Protein AF-A0A0X8D256-F1 (afdb_monomer)

Secondary structu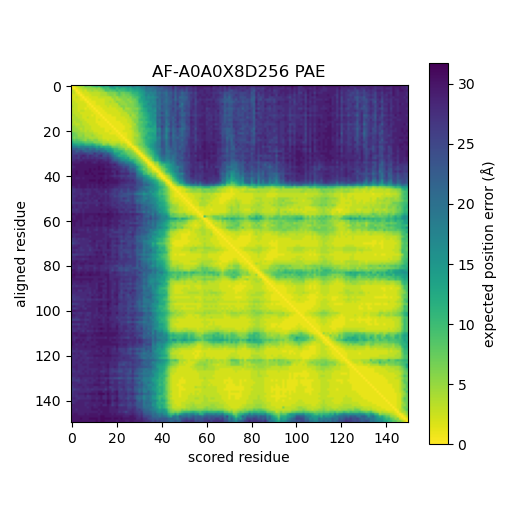re (DSSP, 8-state):
-HHHHHHHHHHHHHHHHHHHHHHHHHHH------S-----TTS----SEEEEESEEEETTEEE-S-EEEEE-SSEEEEEEGGGTEEEEEEEGGGEEEEEEETTEEEEEEE-TTS-EEEEEEESS-HHHHHHHHHHHHHHHHHHHHHHT--

Radius of gyration: 25.22 Å; Cα contacts (8 Å, |Δi|>4): 220; chains: 1; bounding box: 63×27×79 Å

Mean predicted aligned error: 13.76 Å

Structure (mmCIF, N/CA/C/O backbone):
data_AF-A0A0X8D256-F1
#
_entry.id   AF-A0A0X8D256-F1
#
loop_
_atom_site.group_PDB
_atom_site.id
_atom_site.type_symbol
_atom_site.label_atom_id
_atom_site.label_alt_id
_atom_site.label_comp_id
_atom_site.label_asym_id
_atom_site.label_entity_id
_atom_site.label_seq_id
_atom_site.pdbx_PDB_ins_code
_atom_site.Cartn_x
_atom_site.Cartn_y
_atom_site.Cartn_z
_atom_site.occupancy
_atom_site.B_iso_or_equiv
_atom_site.auth_seq_id
_atom_site.auth_comp_id
_atom_site.auth_asym_id
_atom_site.auth_atom_id
_atom_site.pdbx_PDB_model_num
ATOM 1 N N . MET A 1 1 ? 37.381 8.539 -63.310 1.00 60.66 1 MET A N 1
ATOM 2 C CA . MET A 1 1 ? 37.709 9.095 -61.971 1.00 60.66 1 MET A CA 1
ATOM 3 C C . MET A 1 1 ? 36.601 9.972 -61.388 1.00 60.66 1 MET A C 1
ATOM 5 O O . MET A 1 1 ? 36.201 9.704 -60.266 1.00 60.66 1 MET A O 1
ATOM 9 N N . LYS A 1 2 ? 36.067 10.970 -62.113 1.00 66.38 2 LYS A N 1
ATOM 10 C CA . LYS A 1 2 ? 34.991 11.850 -61.600 1.00 66.38 2 LYS A CA 1
ATOM 11 C C . LYS A 1 2 ? 33.691 11.111 -61.244 1.00 66.38 2 LYS A C 1
ATOM 13 O O . LYS A 1 2 ? 33.096 11.399 -60.216 1.00 66.38 2 LYS A O 1
ATOM 18 N N . GLU A 1 3 ? 33.306 10.115 -62.037 1.00 72.56 3 GLU A N 1
ATOM 19 C CA . GLU A 1 3 ? 32.115 9.290 -61.774 1.00 72.56 3 GLU A CA 1
ATOM 20 C C . GLU A 1 3 ? 32.261 8.443 -60.504 1.00 72.56 3 GLU A C 1
ATOM 22 O O . GLU A 1 3 ? 31.345 8.374 -59.695 1.00 72.56 3 GLU A O 1
ATOM 27 N N . ILE A 1 4 ? 33.448 7.874 -60.270 1.00 78.25 4 ILE A N 1
ATOM 28 C CA . ILE A 1 4 ? 33.750 7.088 -59.063 1.00 78.25 4 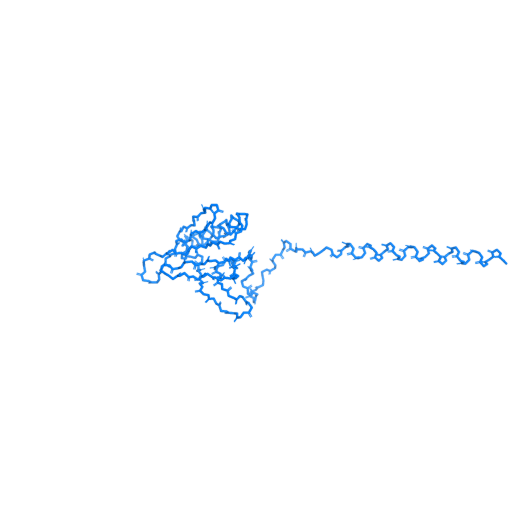ILE A CA 1
ATOM 29 C C . ILE A 1 4 ? 33.649 7.970 -57.810 1.00 78.25 4 ILE A C 1
ATOM 31 O O . ILE A 1 4 ? 33.055 7.564 -56.817 1.00 78.25 4 ILE A O 1
ATOM 35 N N . LEU A 1 5 ? 34.158 9.205 -57.872 1.00 76.00 5 LEU A N 1
ATOM 36 C CA . LEU A 1 5 ? 34.019 10.178 -56.784 1.00 76.00 5 LEU A CA 1
ATOM 37 C C . LEU A 1 5 ? 32.550 10.542 -56.518 1.00 76.00 5 LEU A C 1
ATOM 39 O O . LEU A 1 5 ? 32.158 10.686 -55.360 1.00 76.00 5 LEU A O 1
ATOM 43 N N . PHE A 1 6 ? 31.725 10.626 -57.566 1.00 82.00 6 PHE A N 1
ATOM 44 C CA . PHE A 1 6 ? 30.291 10.871 -57.431 1.00 82.00 6 PHE A CA 1
ATOM 45 C C . PHE A 1 6 ? 29.583 9.710 -56.714 1.00 82.00 6 PHE A C 1
ATOM 47 O O . PHE A 1 6 ? 28.863 9.950 -55.744 1.00 82.00 6 PHE A O 1
ATOM 54 N N . TYR A 1 7 ? 29.863 8.458 -57.097 1.00 83.06 7 TYR A N 1
ATOM 55 C CA . TYR A 1 7 ? 29.304 7.273 -56.433 1.00 83.06 7 TYR A CA 1
ATOM 56 C C . TYR A 1 7 ? 29.709 7.162 -54.960 1.00 83.06 7 TYR A C 1
ATOM 58 O O . TYR A 1 7 ? 28.866 6.851 -54.119 1.00 83.06 7 TYR A O 1
ATOM 66 N N . ILE A 1 8 ? 30.966 7.469 -54.623 1.00 83.44 8 ILE A N 1
ATOM 67 C CA . ILE A 1 8 ? 31.430 7.472 -53.228 1.00 83.44 8 ILE A CA 1
ATOM 68 C C . ILE A 1 8 ? 30.692 8.553 -52.428 1.00 83.44 8 ILE A C 1
ATOM 70 O O . ILE A 1 8 ? 30.192 8.277 -51.338 1.00 83.44 8 ILE A O 1
ATOM 74 N N . SER A 1 9 ? 30.544 9.759 -52.986 1.00 82.56 9 SER A N 1
ATOM 75 C CA . SER A 1 9 ? 29.821 10.847 -52.315 1.00 82.56 9 SER A CA 1
ATOM 76 C C . SER A 1 9 ? 28.334 10.527 -52.092 1.00 82.56 9 SER A C 1
ATOM 78 O O . SER A 1 9 ? 27.787 10.815 -51.023 1.00 82.56 9 SER A O 1
ATOM 80 N N . ALA A 1 10 ? 27.695 9.854 -53.057 1.00 84.50 10 ALA A N 1
ATOM 81 C CA . ALA A 1 10 ? 26.314 9.393 -52.958 1.00 84.50 10 ALA A CA 1
ATOM 82 C C . ALA A 1 10 ? 26.154 8.287 -51.899 1.00 84.50 10 ALA A C 1
ATOM 84 O O . ALA A 1 10 ? 25.247 8.334 -51.070 1.00 84.50 10 ALA A O 1
ATOM 85 N N . ALA A 1 11 ? 27.072 7.318 -51.856 1.00 87.25 11 ALA A N 1
ATOM 86 C CA . ALA A 1 11 ? 27.039 6.247 -50.860 1.00 87.25 11 ALA A CA 1
ATOM 87 C C . ALA A 1 11 ? 27.231 6.779 -49.427 1.00 87.25 11 ALA A C 1
ATOM 89 O O . ALA A 1 11 ? 26.546 6.339 -48.497 1.00 87.25 11 ALA A O 1
ATOM 90 N N . MET A 1 12 ? 28.119 7.763 -49.244 1.00 88.50 12 MET A N 1
ATOM 91 C CA . MET A 1 12 ? 28.347 8.403 -47.944 1.00 88.50 12 MET A CA 1
ATOM 92 C C . MET A 1 12 ? 27.120 9.181 -47.460 1.00 88.50 12 MET A C 1
ATOM 94 O O . MET A 1 12 ? 26.756 9.087 -46.289 1.00 88.50 12 MET A O 1
ATOM 98 N N . SER A 1 13 ? 26.447 9.904 -48.357 1.00 88.38 13 SER A N 1
ATOM 99 C CA . SER A 1 13 ? 25.237 10.664 -48.017 1.00 88.38 13 SER A CA 1
ATOM 100 C C . SER A 1 13 ? 24.051 9.754 -47.676 1.00 88.38 13 SER A C 1
ATOM 102 O O . SER A 1 13 ? 23.352 10.016 -46.697 1.00 88.38 13 SER A O 1
ATOM 104 N N . ILE A 1 14 ? 23.879 8.631 -48.384 1.00 90.06 14 ILE A N 1
ATOM 105 C CA . ILE A 1 14 ? 22.869 7.610 -48.044 1.00 90.06 14 ILE A CA 1
ATOM 106 C C . ILE A 1 14 ? 23.161 6.981 -46.674 1.00 90.06 14 ILE A C 1
ATOM 108 O O . ILE A 1 14 ? 22.256 6.838 -45.852 1.00 90.06 14 ILE A O 1
ATOM 112 N N . SER A 1 15 ? 24.424 6.652 -46.395 1.00 89.00 15 SER A N 1
ATOM 113 C CA . SER A 1 15 ? 24.828 6.045 -45.118 1.00 89.00 15 SER A CA 1
ATOM 114 C C . SER A 1 15 ? 24.576 6.985 -43.935 1.00 89.00 15 SER A C 1
ATOM 116 O O . SER A 1 15 ? 24.084 6.559 -42.890 1.00 89.00 15 SER A O 1
ATOM 118 N N . PHE A 1 16 ? 24.844 8.281 -44.116 1.00 89.50 16 PHE A N 1
ATOM 119 C CA . PHE A 1 16 ? 24.574 9.305 -43.110 1.00 89.50 16 PHE A CA 1
ATOM 120 C C . PHE A 1 16 ? 23.069 9.488 -42.851 1.00 89.50 16 PHE A C 1
ATOM 122 O O . PHE A 1 16 ? 22.645 9.569 -41.697 1.00 89.50 16 PHE A O 1
ATOM 129 N N . LEU A 1 17 ? 22.246 9.472 -43.906 1.00 89.94 17 LEU A N 1
ATOM 130 C CA . LEU A 1 17 ? 20.787 9.553 -43.788 1.00 89.94 17 LEU A CA 1
ATOM 131 C C . LEU A 1 17 ? 20.212 8.359 -43.004 1.00 89.94 17 LEU A C 1
ATOM 133 O O . LEU A 1 17 ? 19.392 8.540 -42.103 1.00 89.94 17 LEU A O 1
ATOM 137 N N . LEU A 1 18 ? 20.671 7.142 -43.313 1.00 88.19 18 LEU A N 1
ATOM 138 C CA . LEU A 1 18 ? 20.242 5.922 -42.623 1.00 88.19 18 LEU A CA 1
ATOM 139 C C . LEU A 1 18 ? 20.653 5.921 -41.146 1.00 88.19 18 LEU A C 1
ATOM 141 O O . LEU A 1 18 ? 19.876 5.489 -40.295 1.00 88.19 18 LEU A O 1
ATOM 145 N N . PHE A 1 19 ? 21.835 6.455 -40.826 1.00 86.81 19 PHE A N 1
ATOM 146 C CA . PHE A 1 19 ? 22.297 6.589 -39.446 1.00 86.81 19 PHE A CA 1
ATOM 147 C C . PHE A 1 19 ? 21.408 7.539 -38.628 1.00 86.81 19 PHE A C 1
ATOM 149 O O . PHE A 1 19 ? 21.022 7.211 -37.506 1.00 86.81 19 PHE A O 1
ATOM 156 N N . ILE A 1 20 ? 21.011 8.678 -39.207 1.00 86.06 20 ILE A N 1
ATOM 157 C CA . ILE A 1 20 ? 20.084 9.622 -38.565 1.00 86.06 20 ILE A CA 1
ATOM 158 C C . ILE A 1 20 ? 18.723 8.960 -38.320 1.00 86.06 20 ILE A C 1
ATOM 160 O O . ILE A 1 20 ? 18.184 9.056 -37.218 1.00 86.06 20 ILE A O 1
ATOM 164 N N . LEU A 1 21 ? 18.178 8.249 -39.311 1.00 84.88 21 LEU A N 1
ATOM 165 C CA . LEU A 1 21 ? 16.899 7.544 -39.173 1.00 84.88 21 LEU A CA 1
ATOM 166 C C . LEU A 1 21 ? 16.950 6.460 -38.086 1.00 84.88 21 LEU A C 1
ATOM 168 O O . LEU A 1 21 ? 16.025 6.362 -37.279 1.00 84.88 21 LEU A O 1
ATOM 172 N N . ALA A 1 22 ? 18.040 5.691 -38.014 1.00 83.25 22 ALA A N 1
ATOM 173 C CA . ALA A 1 22 ? 18.246 4.697 -36.962 1.00 83.25 22 ALA A CA 1
ATOM 174 C C . ALA A 1 22 ? 18.337 5.342 -35.569 1.00 83.25 22 ALA A C 1
ATOM 176 O O . ALA A 1 22 ? 17.760 4.828 -34.610 1.00 83.25 22 ALA A O 1
ATOM 177 N N . PHE A 1 23 ? 19.000 6.497 -35.460 1.00 79.75 23 PHE A N 1
ATOM 178 C CA . PHE A 1 23 ? 19.093 7.260 -34.216 1.00 79.75 23 PHE A CA 1
ATOM 179 C C . PHE A 1 23 ? 17.722 7.788 -33.761 1.00 79.75 23 PHE A C 1
ATOM 181 O O . PHE A 1 23 ? 17.359 7.636 -32.594 1.00 79.75 23 PHE A O 1
ATOM 188 N N . TYR A 1 24 ? 16.910 8.316 -34.684 1.00 78.31 24 TYR A N 1
ATOM 189 C CA . TYR A 1 24 ? 15.531 8.722 -34.389 1.00 78.31 24 TYR A CA 1
ATOM 190 C C . TYR A 1 24 ? 14.628 7.540 -34.020 1.00 78.31 24 TYR A C 1
ATOM 192 O O . TYR A 1 24 ? 13.807 7.672 -33.114 1.00 78.31 24 TYR A O 1
ATOM 200 N N . ALA A 1 25 ? 14.798 6.373 -34.647 1.00 75.06 25 ALA A N 1
ATOM 201 C CA . ALA A 1 25 ? 14.068 5.162 -34.275 1.00 75.06 25 ALA A CA 1
ATOM 202 C C . ALA A 1 25 ? 14.441 4.665 -32.863 1.00 75.06 25 ALA A C 1
ATOM 204 O O . ALA A 1 25 ? 13.572 4.205 -32.120 1.00 75.06 25 ALA A O 1
ATOM 205 N N . LEU A 1 26 ? 15.710 4.802 -32.463 1.00 66.56 26 LEU A N 1
ATOM 206 C CA . LEU A 1 26 ? 16.170 4.465 -31.112 1.00 66.56 26 LEU A CA 1
ATOM 207 C C . LEU A 1 26 ? 15.663 5.456 -30.055 1.00 66.56 26 LEU A C 1
ATOM 209 O O . LEU A 1 26 ? 15.245 5.032 -28.980 1.00 66.56 26 LEU A O 1
ATOM 213 N N . ILE A 1 27 ? 15.643 6.756 -30.360 1.00 63.94 27 ILE A N 1
ATOM 214 C CA . ILE A 1 27 ? 15.151 7.799 -29.441 1.00 63.94 27 ILE A CA 1
ATOM 215 C C . ILE A 1 27 ? 13.617 7.810 -29.355 1.00 63.94 27 ILE A C 1
ATOM 217 O O . ILE A 1 27 ? 13.057 8.103 -28.298 1.00 63.94 27 ILE A O 1
ATOM 221 N N . GLY A 1 28 ? 12.927 7.437 -30.436 1.00 49.50 28 GLY A N 1
ATOM 222 C CA . GLY A 1 28 ? 11.472 7.277 -30.482 1.00 49.50 28 GLY A CA 1
ATOM 223 C C . GLY A 1 28 ? 10.953 6.106 -29.644 1.00 49.50 28 GLY A C 1
ATOM 224 O O . GLY A 1 28 ? 9.781 6.092 -29.276 1.00 49.50 28 GLY A O 1
ATOM 225 N N . LYS A 1 29 ? 11.825 5.168 -29.247 1.00 46.31 29 LYS A N 1
ATOM 226 C CA . LYS A 1 29 ? 11.530 4.110 -28.268 1.00 46.31 29 LYS A CA 1
ATOM 227 C C . LYS A 1 29 ? 11.622 4.624 -26.825 1.00 46.31 29 LYS A C 1
ATOM 229 O O . LYS A 1 29 ? 12.133 3.959 -25.929 1.00 46.31 29 LYS A O 1
ATOM 234 N N . LYS A 1 30 ? 11.087 5.817 -26.569 1.00 45.16 30 LYS A N 1
ATOM 235 C CA . LYS A 1 30 ? 10.700 6.193 -25.212 1.00 45.16 30 LYS A CA 1
ATOM 236 C C . LYS A 1 30 ? 9.510 5.304 -24.875 1.00 45.16 30 LYS A C 1
ATOM 238 O O . LYS A 1 30 ? 8.515 5.359 -25.592 1.00 45.16 30 LYS A O 1
ATOM 243 N N . GLU A 1 31 ? 9.640 4.453 -23.856 1.00 44.44 31 GLU A N 1
ATOM 244 C CA . GLU A 1 31 ? 8.518 3.694 -23.301 1.00 44.44 31 GLU A CA 1
ATOM 245 C C . GLU A 1 31 ? 7.323 4.631 -23.190 1.00 44.44 31 GLU A C 1
ATOM 247 O O . GLU A 1 31 ? 7.293 5.555 -22.369 1.00 44.44 31 GLU A O 1
ATOM 252 N N . ASN A 1 32 ? 6.367 4.421 -24.085 1.00 40.88 32 ASN A N 1
ATOM 253 C CA . ASN A 1 32 ? 5.086 5.067 -24.029 1.00 40.88 32 ASN A CA 1
ATOM 254 C C . ASN A 1 32 ? 4.441 4.462 -22.783 1.00 40.88 32 ASN A C 1
ATOM 256 O O . ASN A 1 32 ? 3.857 3.382 -22.839 1.00 40.88 32 ASN A O 1
ATOM 260 N N . LYS A 1 33 ? 4.645 5.098 -21.621 1.00 45.47 33 LYS A N 1
ATOM 261 C CA . LYS A 1 33 ? 3.764 4.927 -20.470 1.00 45.47 33 LYS A CA 1
ATOM 262 C C . LYS A 1 33 ? 2.414 5.409 -20.963 1.00 45.47 33 LYS A C 1
ATOM 264 O O . LYS A 1 33 ? 2.110 6.593 -20.892 1.00 45.47 33 LYS A O 1
ATOM 269 N N . SER A 1 34 ? 1.683 4.489 -21.578 1.00 38.94 34 SER A N 1
ATOM 270 C CA . SER A 1 34 ? 0.341 4.693 -22.071 1.00 38.94 34 SER A CA 1
ATOM 271 C C . SER A 1 34 ? -0.481 5.195 -20.897 1.00 38.94 34 SER A C 1
ATOM 273 O O . SER A 1 34 ? -0.806 4.431 -19.989 1.00 38.94 34 SER A O 1
ATOM 275 N N . ASP A 1 35 ? -0.812 6.480 -20.924 1.00 39.22 35 ASP A N 1
ATOM 276 C CA . ASP A 1 35 ? -1.684 7.158 -19.960 1.00 39.22 35 ASP A CA 1
ATOM 277 C C . ASP A 1 35 ? -3.163 6.745 -20.147 1.00 39.22 35 ASP A C 1
ATOM 279 O O . ASP A 1 35 ? -4.100 7.458 -19.804 1.00 39.22 35 ASP A O 1
ATOM 283 N N . LEU A 1 36 ? -3.383 5.568 -20.740 1.00 38.66 36 LEU A N 1
ATOM 284 C CA . LEU A 1 36 ? -4.671 4.989 -21.078 1.00 38.66 36 LEU A CA 1
ATOM 285 C C . LEU A 1 36 ? -4.675 3.540 -20.592 1.00 38.66 36 LEU A C 1
ATOM 287 O O . LEU A 1 36 ? -4.192 2.628 -21.261 1.00 38.66 36 LEU A O 1
ATOM 291 N N . ALA A 1 37 ? -5.220 3.344 -19.393 1.00 40.50 37 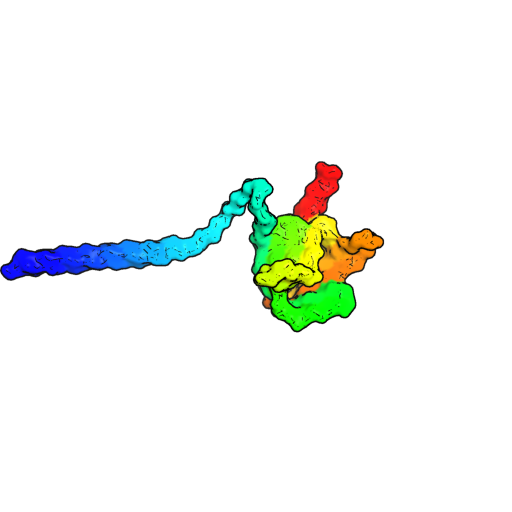ALA A N 1
ATOM 292 C CA . ALA A 1 37 ? -5.611 2.030 -18.912 1.00 40.50 37 ALA A CA 1
ATOM 293 C C . ALA A 1 37 ? -6.880 1.605 -19.666 1.00 40.50 37 ALA A C 1
ATOM 295 O O . ALA A 1 37 ? -7.968 2.118 -19.408 1.00 40.50 37 ALA A O 1
ATOM 296 N N . VAL A 1 38 ? -6.736 0.690 -20.625 1.00 38.34 38 VAL A N 1
ATOM 297 C CA . VAL A 1 38 ? -7.873 0.038 -21.283 1.00 38.34 38 VAL A CA 1
ATOM 298 C C . VAL A 1 38 ? -8.501 -0.927 -20.277 1.00 38.34 38 VAL A C 1
ATOM 300 O O . VAL A 1 38 ? -7.870 -1.894 -19.858 1.00 38.34 38 VAL A O 1
ATOM 303 N N . ILE A 1 39 ? -9.732 -0.638 -19.853 1.00 39.19 39 ILE A N 1
ATOM 304 C CA . ILE A 1 39 ? -10.496 -1.474 -18.921 1.00 39.19 39 ILE A CA 1
ATOM 305 C C . ILE A 1 39 ? -11.301 -2.479 -19.751 1.00 39.19 39 ILE A C 1
ATOM 307 O O . ILE A 1 39 ? -12.375 -2.156 -20.252 1.00 39.19 39 ILE A O 1
ATOM 311 N N . GLY A 1 40 ? -10.762 -3.687 -19.919 1.00 35.94 40 GLY A N 1
ATOM 312 C CA . GLY A 1 40 ? -11.520 -4.852 -20.378 1.00 35.94 40 GLY A CA 1
ATOM 313 C C . GLY A 1 40 ? -12.006 -5.687 -19.183 1.00 35.94 40 GLY A C 1
ATOM 314 O O . GLY A 1 40 ? -11.319 -5.721 -18.161 1.00 35.94 40 GLY A O 1
ATOM 315 N N . PRO A 1 41 ? -13.157 -6.374 -19.286 1.00 40.66 41 PRO A N 1
ATOM 316 C CA . PRO A 1 41 ? -13.774 -7.123 -18.183 1.00 40.66 41 PRO A CA 1
ATOM 317 C C . PRO A 1 41 ? -12.970 -8.347 -17.702 1.00 40.66 41 PRO A C 1
ATOM 319 O O . PRO A 1 41 ? -13.306 -8.910 -16.665 1.00 40.66 41 PRO A O 1
ATOM 322 N N . GLU A 1 42 ? -11.895 -8.726 -18.402 1.00 42.56 42 GLU A N 1
ATOM 323 C CA . GLU A 1 42 ? -11.057 -9.894 -18.081 1.00 42.56 42 GLU A CA 1
ATOM 324 C C . GLU A 1 42 ? -9.620 -9.546 -17.642 1.00 42.56 42 GLU A C 1
ATOM 326 O O . GLU A 1 42 ? -8.816 -10.437 -17.372 1.00 42.56 42 GLU A O 1
ATOM 331 N N . TYR A 1 43 ? -9.270 -8.259 -17.528 1.00 44.75 43 TYR A N 1
ATOM 332 C CA . TYR A 1 43 ? -7.927 -7.856 -17.110 1.00 44.75 43 TYR A CA 1
ATOM 333 C C . TYR A 1 43 ? -7.877 -7.605 -15.602 1.00 44.75 43 TYR A C 1
ATOM 335 O O . TYR A 1 43 ? -8.508 -6.685 -15.083 1.00 44.75 43 TYR A O 1
ATOM 343 N N . PHE A 1 44 ? -7.102 -8.453 -14.923 1.00 50.59 44 PHE A N 1
ATOM 344 C CA . PHE A 1 44 ? -6.608 -8.309 -13.555 1.00 50.59 44 PHE A CA 1
ATOM 345 C C . PHE A 1 44 ? -6.455 -6.845 -13.123 1.00 50.59 44 PHE A C 1
ATOM 347 O O . PHE A 1 44 ? -5.918 -6.030 -13.872 1.00 50.59 44 PHE A O 1
ATOM 354 N N . ASP A 1 45 ? -6.901 -6.556 -11.895 1.00 68.00 45 ASP A N 1
ATOM 355 C CA . ASP A 1 45 ? -6.780 -5.280 -11.184 1.00 68.00 45 ASP A CA 1
ATOM 356 C C . ASP A 1 45 ? -5.468 -4.565 -11.576 1.00 68.00 45 ASP A C 1
ATOM 358 O O . ASP A 1 45 ? -4.372 -4.971 -11.187 1.00 68.00 45 ASP A O 1
ATOM 362 N N . VAL A 1 46 ? -5.553 -3.549 -12.442 1.00 76.06 46 VAL A N 1
ATOM 363 C CA . VAL A 1 46 ? -4.355 -2.871 -12.952 1.00 76.06 46 VAL A CA 1
ATO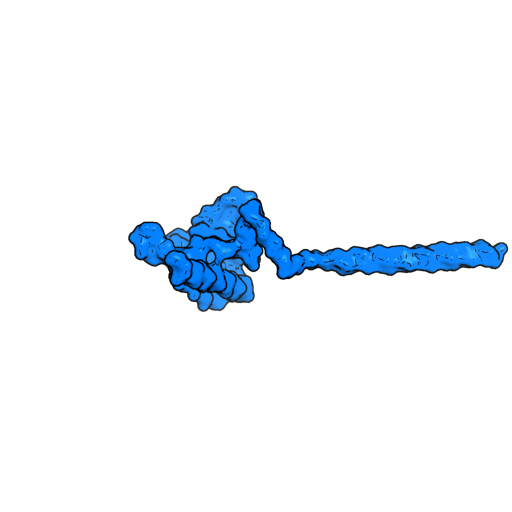M 364 C C . VAL A 1 46 ? -3.722 -2.112 -11.786 1.00 76.06 46 VAL A C 1
ATOM 366 O O . VAL A 1 46 ? -4.409 -1.334 -11.113 1.00 76.06 46 VAL A O 1
ATOM 369 N N . PRO A 1 47 ? -2.422 -2.309 -11.511 1.00 87.00 47 PRO A N 1
ATOM 370 C CA . PRO A 1 47 ? -1.771 -1.624 -10.411 1.00 87.00 47 PRO A CA 1
ATOM 371 C C . PRO A 1 47 ? -1.674 -0.133 -10.715 1.00 87.00 47 PRO A C 1
ATOM 373 O O . PRO A 1 47 ? -1.058 0.292 -11.690 1.00 87.00 47 PRO A O 1
ATOM 376 N N . ILE A 1 48 ? -2.265 0.666 -9.836 1.00 90.00 48 ILE A N 1
ATOM 377 C CA . ILE A 1 48 ? -2.265 2.129 -9.884 1.00 90.00 48 ILE A CA 1
ATOM 378 C C . ILE A 1 48 ? -0.920 2.673 -9.386 1.00 90.00 48 ILE A C 1
ATOM 380 O O . ILE A 1 48 ? -0.500 3.771 -9.758 1.00 90.00 48 ILE A O 1
ATOM 384 N N . TRP A 1 49 ? -0.245 1.922 -8.514 1.00 93.12 49 TRP A N 1
ATOM 385 C CA . TRP A 1 49 ? 1.079 2.259 -8.011 1.00 93.12 49 TRP A CA 1
ATOM 386 C C . TRP A 1 49 ? 1.821 1.010 -7.534 1.00 93.12 49 TRP A C 1
ATOM 388 O O . TRP A 1 49 ? 1.208 0.052 -7.064 1.00 93.12 49 TRP A O 1
ATOM 398 N N . ARG A 1 50 ? 3.150 1.036 -7.647 1.00 93.38 50 ARG A N 1
ATOM 399 C CA . ARG A 1 50 ? 4.051 -0.012 -7.164 1.00 93.38 50 ARG A CA 1
ATOM 400 C C . ARG A 1 50 ? 5.236 0.628 -6.453 1.00 93.38 50 ARG A C 1
ATOM 402 O O . ARG A 1 50 ? 5.759 1.642 -6.918 1.00 93.38 50 ARG A O 1
ATOM 409 N N . GLY A 1 51 ? 5.687 0.004 -5.377 1.00 92.75 51 GLY A N 1
ATOM 410 C CA . GLY A 1 51 ? 6.884 0.401 -4.653 1.00 92.75 51 GLY A CA 1
ATOM 411 C C . GLY A 1 51 ? 7.441 -0.738 -3.815 1.00 92.75 51 GLY A C 1
ATOM 412 O O . GLY A 1 51 ? 6.907 -1.844 -3.813 1.00 92.75 51 GLY A O 1
ATOM 413 N N . LYS A 1 52 ? 8.529 -0.449 -3.107 1.00 92.62 52 LYS A N 1
ATOM 414 C CA . LYS A 1 52 ? 9.185 -1.377 -2.186 1.00 92.62 52 LYS A CA 1
ATOM 415 C C . LYS A 1 52 ? 9.284 -0.757 -0.807 1.00 92.62 52 LYS A C 1
ATOM 417 O O . LYS A 1 52 ? 9.463 0.457 -0.691 1.00 92.62 52 LYS A O 1
ATOM 422 N N . VAL A 1 53 ? 9.177 -1.589 0.217 1.00 91.50 53 VAL A N 1
ATOM 423 C CA . VAL A 1 53 ? 9.260 -1.213 1.634 1.00 91.50 53 VAL A CA 1
ATOM 424 C C . VAL A 1 53 ? 10.116 -2.232 2.364 1.00 91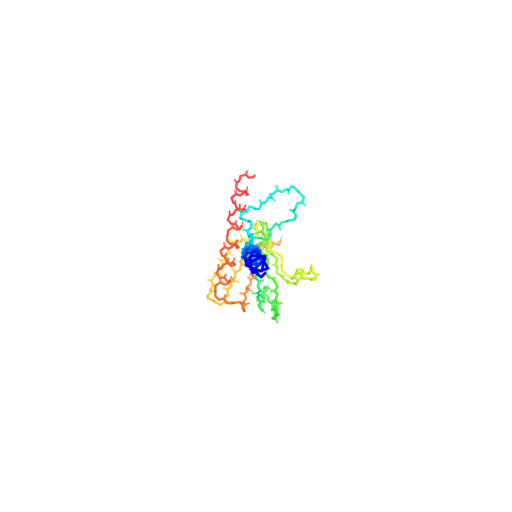.50 53 VAL A C 1
ATOM 426 O O . VAL A 1 53 ? 10.273 -3.342 1.873 1.00 91.50 53 VAL A O 1
ATOM 429 N N . LYS A 1 54 ? 10.688 -1.872 3.514 1.00 92.25 54 LYS A N 1
ATOM 430 C CA . LYS A 1 54 ? 11.599 -2.772 4.248 1.00 92.25 54 LYS A CA 1
ATOM 431 C C . LYS A 1 54 ? 11.010 -3.320 5.534 1.00 92.25 54 LYS A C 1
ATOM 433 O O . LYS A 1 54 ? 11.585 -4.217 6.133 1.00 92.25 54 LYS A O 1
ATOM 438 N N . GLU A 1 55 ? 9.913 -2.737 5.992 1.00 91.81 55 GLU A N 1
ATOM 439 C CA . GLU A 1 55 ? 9.303 -3.121 7.250 1.00 91.81 55 GLU A CA 1
ATOM 440 C C . GLU A 1 55 ? 7.796 -2.926 7.162 1.00 91.81 55 GLU A C 1
ATOM 442 O O . GLU A 1 55 ? 7.317 -1.871 6.732 1.00 91.81 55 GLU A O 1
ATOM 447 N N . VAL A 1 56 ? 7.061 -3.956 7.563 1.00 90.38 56 VAL A N 1
ATOM 448 C CA . VAL A 1 56 ? 5.606 -3.929 7.696 1.00 90.38 56 VAL A CA 1
ATOM 449 C C . VAL A 1 56 ? 5.273 -4.468 9.076 1.00 90.38 56 VAL A C 1
ATOM 451 O O . VAL A 1 56 ? 5.705 -5.556 9.447 1.00 90.38 56 VAL A O 1
ATOM 454 N N . ILE A 1 57 ? 4.520 -3.685 9.832 1.00 89.56 57 ILE A N 1
ATOM 455 C CA . ILE A 1 57 ? 4.014 -4.020 11.154 1.00 89.56 57 ILE A CA 1
ATOM 456 C C . ILE A 1 57 ? 2.511 -4.205 11.012 1.00 89.56 57 ILE A C 1
ATOM 458 O O . ILE A 1 57 ? 1.823 -3.274 10.590 1.00 89.56 57 ILE A O 1
ATOM 462 N N . HIS A 1 58 ? 2.002 -5.380 11.358 1.00 86.12 58 HIS A N 1
ATOM 463 C CA . HIS A 1 58 ? 0.571 -5.649 11.416 1.00 86.12 58 HIS A CA 1
ATOM 464 C C . HIS A 1 58 ? 0.222 -6.129 12.822 1.00 86.12 58 HIS A C 1
ATOM 466 O O . HIS A 1 58 ? 0.612 -7.230 13.215 1.00 86.12 58 HIS A O 1
ATOM 472 N N . ASN A 1 59 ? -0.483 -5.281 13.575 1.00 76.88 59 ASN A N 1
ATOM 473 C CA . ASN A 1 59 ? -0.706 -5.461 15.011 1.00 76.88 59 ASN A CA 1
ATOM 474 C C . ASN A 1 59 ? 0.642 -5.644 15.743 1.00 76.88 59 ASN A C 1
ATOM 476 O O . ASN A 1 59 ? 1.451 -4.716 15.731 1.00 76.88 59 ASN A O 1
ATOM 480 N N . ASP A 1 60 ? 0.915 -6.828 16.296 1.00 78.44 60 ASP A N 1
ATOM 481 C CA . ASP A 1 60 ? 2.160 -7.132 17.024 1.00 78.44 60 ASP A CA 1
ATOM 482 C C . ASP A 1 60 ? 3.239 -7.815 16.161 1.00 78.44 60 ASP A C 1
ATOM 484 O O . ASP A 1 60 ? 4.365 -8.034 16.609 1.00 78.44 60 ASP A O 1
ATOM 488 N N . ASN A 1 61 ? 2.924 -8.149 14.905 1.00 81.44 61 ASN A N 1
ATOM 489 C CA . ASN A 1 61 ? 3.846 -8.851 14.016 1.00 81.44 61 ASN A CA 1
ATOM 490 C C . ASN A 1 61 ? 4.682 -7.861 13.206 1.00 81.44 61 ASN A C 1
ATOM 492 O O . ASN A 1 61 ? 4.144 -7.079 12.420 1.00 81.44 61 ASN A O 1
ATOM 496 N N . VAL A 1 62 ? 6.006 -7.928 13.368 1.00 87.56 62 VAL A N 1
ATOM 497 C CA . VAL A 1 62 ? 6.970 -7.107 12.625 1.00 87.56 62 VAL A CA 1
ATOM 498 C C . VAL A 1 62 ? 7.667 -7.957 11.569 1.00 87.56 62 VAL A C 1
ATOM 500 O O . VAL A 1 62 ? 8.390 -8.900 11.883 1.00 87.56 62 VAL A O 1
ATOM 503 N N . HIS A 1 63 ? 7.506 -7.577 10.307 1.00 84.81 63 HIS A N 1
ATOM 504 C CA . HIS A 1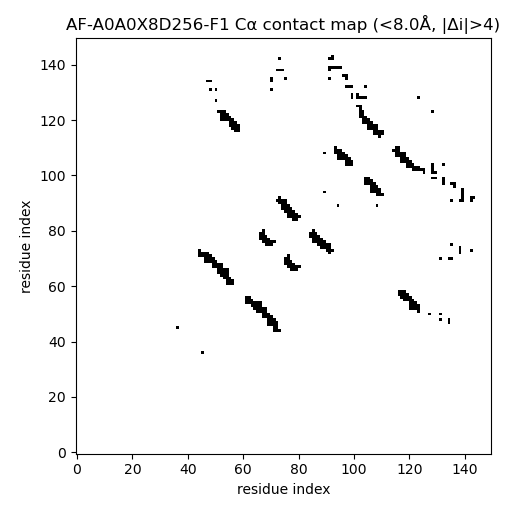 63 ? 8.199 -8.184 9.178 1.00 84.81 63 HIS A CA 1
ATOM 505 C C . HIS A 1 63 ? 9.235 -7.206 8.631 1.00 84.81 63 HIS A C 1
ATOM 507 O O . HIS A 1 63 ? 8.898 -6.303 7.869 1.00 84.81 63 HIS A O 1
ATOM 513 N N . ALA A 1 64 ? 10.498 -7.383 9.021 1.00 87.75 64 ALA A N 1
ATOM 514 C CA . ALA A 1 64 ? 11.624 -6.571 8.565 1.00 87.75 64 ALA A CA 1
ATOM 515 C C . ALA A 1 64 ? 12.324 -7.233 7.362 1.00 87.75 64 ALA A C 1
ATOM 517 O O . ALA A 1 64 ? 13.366 -7.872 7.500 1.00 87.75 64 ALA A O 1
ATOM 518 N N . THR A 1 65 ? 11.721 -7.126 6.179 1.00 88.00 65 THR A N 1
ATOM 519 C CA . THR A 1 65 ? 12.291 -7.608 4.912 1.00 88.00 65 THR A CA 1
ATOM 520 C C . THR A 1 65 ? 11.844 -6.727 3.744 1.00 88.00 65 THR A C 1
ATOM 522 O O . THR A 1 65 ? 10.833 -6.028 3.841 1.00 88.00 65 THR A O 1
ATOM 525 N N . GLU A 1 66 ? 12.597 -6.726 2.640 1.00 89.12 66 GLU A N 1
ATOM 526 C CA . GLU A 1 66 ? 12.233 -5.945 1.455 1.00 89.12 66 GLU A CA 1
ATOM 527 C C . GLU A 1 66 ? 11.023 -6.572 0.748 1.00 89.12 66 GLU A C 1
ATOM 529 O O . GLU A 1 66 ? 11.139 -7.592 0.074 1.00 89.12 66 GLU A O 1
ATOM 534 N N . MET A 1 67 ? 9.859 -5.947 0.898 1.00 88.88 67 MET A N 1
ATOM 535 C CA . MET A 1 67 ? 8.587 -6.390 0.333 1.00 88.88 67 MET A CA 1
ATOM 536 C C . MET A 1 67 ? 8.112 -5.438 -0.759 1.00 88.88 67 MET A C 1
ATOM 538 O O . MET A 1 67 ? 8.358 -4.228 -0.721 1.00 88.88 67 MET A O 1
ATOM 542 N N . ASP A 1 68 ? 7.376 -5.987 -1.716 1.00 89.25 68 ASP A N 1
ATOM 543 C CA . ASP A 1 68 ? 6.662 -5.224 -2.724 1.00 89.25 68 ASP A CA 1
ATOM 544 C C . ASP A 1 68 ? 5.338 -4.721 -2.142 1.00 89.25 68 ASP A C 1
ATOM 546 O O . ASP A 1 68 ? 4.566 -5.480 -1.552 1.00 89.25 68 ASP A O 1
ATOM 550 N N . ILE A 1 69 ? 5.056 -3.437 -2.353 1.00 92.56 69 ILE A N 1
ATOM 551 C CA . ILE A 1 69 ? 3.729 -2.862 -2.156 1.00 92.56 69 ILE A CA 1
ATOM 552 C C . ILE A 1 69 ? 3.142 -2.526 -3.511 1.00 92.56 69 ILE A C 1
ATOM 554 O O . ILE A 1 69 ? 3.736 -1.792 -4.305 1.00 92.56 69 ILE A O 1
ATOM 558 N N . ILE A 1 70 ? 1.935 -3.019 -3.749 1.00 91.94 70 ILE A N 1
ATOM 559 C CA . ILE A 1 70 ? 1.196 -2.783 -4.977 1.00 91.94 70 ILE A CA 1
ATOM 560 C C . ILE A 1 70 ? -0.193 -2.281 -4.609 1.00 91.94 70 ILE A C 1
ATOM 562 O O . ILE A 1 70 ? -0.935 -2.939 -3.887 1.00 91.94 70 ILE A O 1
ATOM 566 N N . VAL A 1 71 ? -0.544 -1.101 -5.107 1.00 92.69 71 VAL A N 1
ATOM 567 C CA . VAL A 1 71 ? -1.873 -0.520 -4.923 1.00 92.69 71 VAL A CA 1
ATOM 568 C C . VAL A 1 71 ? -2.684 -0.781 -6.182 1.00 92.69 71 VAL A C 1
ATOM 570 O O . VAL A 1 71 ? -2.342 -0.284 -7.256 1.00 92.69 71 VAL A O 1
ATOM 573 N N . TYR A 1 72 ? -3.759 -1.540 -6.035 1.00 91.31 72 TYR A N 1
ATOM 574 C CA . TYR A 1 72 ? -4.753 -1.828 -7.061 1.00 91.31 72 TYR A CA 1
ATOM 575 C C . TYR A 1 72 ? -5.965 -0.913 -6.915 1.00 91.31 72 TYR A C 1
ATOM 577 O O . TYR A 1 72 ? -6.025 -0.077 -6.017 1.00 91.31 72 TYR A O 1
ATOM 585 N N . SER A 1 73 ? -6.954 -1.058 -7.796 1.00 88.56 73 SER A N 1
ATOM 586 C CA . SER A 1 73 ? -8.153 -0.220 -7.737 1.00 88.56 73 SER A CA 1
ATOM 587 C C . SER A 1 73 ? -9.056 -0.530 -6.544 1.00 88.56 73 SER A C 1
ATOM 589 O O . SER A 1 73 ? -9.743 0.371 -6.056 1.00 88.56 73 SER A O 1
ATOM 591 N N . LYS A 1 74 ? -9.025 -1.779 -6.063 1.00 89.19 74 LYS A N 1
ATOM 592 C CA . LYS A 1 74 ? -9.876 -2.284 -4.977 1.00 89.19 74 LYS A CA 1
ATOM 593 C C . LYS A 1 74 ? -9.104 -2.806 -3.769 1.00 89.19 74 LYS A C 1
ATOM 595 O O . LYS A 1 74 ? -9.731 -3.139 -2.765 1.00 89.19 74 LYS A O 1
ATOM 600 N N . SER A 1 75 ? -7.780 -2.895 -3.837 1.00 90.12 75 SER A N 1
ATOM 601 C CA . SER A 1 75 ? -6.979 -3.480 -2.763 1.00 90.12 75 SER A CA 1
ATOM 602 C C . SER A 1 75 ? -5.543 -2.962 -2.736 1.00 90.12 75 SER A C 1
ATOM 604 O O . SER A 1 75 ? -5.054 -2.347 -3.683 1.00 90.12 75 SER A O 1
ATOM 606 N N . ILE A 1 76 ? -4.859 -3.220 -1.627 1.00 91.94 76 ILE A N 1
ATOM 607 C CA . ILE A 1 76 ? -3.418 -3.047 -1.465 1.00 91.94 76 ILE A CA 1
ATOM 608 C C . ILE A 1 76 ? -2.831 -4.427 -1.198 1.00 91.94 76 ILE A C 1
ATOM 610 O O . ILE A 1 76 ? -3.284 -5.136 -0.302 1.00 91.94 76 ILE A O 1
ATOM 614 N N . PHE A 1 77 ? -1.822 -4.795 -1.973 1.00 91.00 77 PHE A N 1
ATOM 615 C CA . PHE A 1 77 ? -1.003 -5.978 -1.766 1.00 91.00 77 PHE A CA 1
ATOM 616 C C . PHE A 1 77 ? 0.320 -5.569 -1.132 1.00 91.00 77 PHE A C 1
ATOM 618 O O . PHE A 1 77 ? 0.956 -4.617 -1.588 1.00 91.00 77 PHE A O 1
ATOM 625 N N . ILE A 1 78 ? 0.739 -6.311 -0.112 1.00 89.12 78 ILE A N 1
ATOM 626 C CA . ILE A 1 78 ? 2.034 -6.164 0.540 1.00 89.12 78 ILE A CA 1
ATOM 627 C C . ILE A 1 78 ? 2.637 -7.562 0.692 1.00 89.12 78 ILE A C 1
ATOM 629 O O . ILE A 1 78 ? 2.100 -8.398 1.422 1.00 89.12 78 ILE A O 1
ATOM 633 N N . GLY A 1 79 ? 3.741 -7.826 -0.001 1.00 88.00 79 GLY A N 1
ATOM 634 C CA . GLY A 1 79 ? 4.471 -9.086 0.109 1.00 88.00 79 GLY A CA 1
ATOM 635 C C . GLY A 1 79 ? 5.445 -9.338 -1.028 1.00 88.00 79 GLY A C 1
ATOM 636 O O . GLY A 1 79 ? 6.017 -8.394 -1.560 1.00 88.00 79 GLY A O 1
ATOM 637 N N . PHE A 1 80 ? 5.673 -10.599 -1.391 1.00 83.06 80 PHE A N 1
ATOM 638 C CA . PHE A 1 80 ? 6.612 -10.950 -2.461 1.00 83.06 80 PHE A CA 1
ATOM 639 C C . PHE A 1 80 ? 5.852 -11.174 -3.766 1.00 83.06 80 PHE A C 1
ATOM 641 O O . PHE A 1 80 ? 5.337 -12.266 -4.017 1.00 83.06 80 PHE A O 1
ATOM 648 N N . ALA A 1 81 ? 5.781 -10.144 -4.615 1.00 77.25 81 ALA A N 1
ATOM 649 C CA . ALA A 1 81 ? 4.977 -10.201 -5.836 1.00 77.25 81 ALA A CA 1
ATOM 650 C C . ALA A 1 81 ? 5.463 -11.294 -6.803 1.00 77.25 81 ALA A C 1
ATOM 652 O O . ALA A 1 81 ? 4.651 -11.939 -7.458 1.00 77.25 81 ALA A O 1
ATOM 653 N N . SER A 1 82 ? 6.775 -11.549 -6.844 1.00 75.75 82 SER A N 1
ATOM 654 C CA . SER A 1 82 ? 7.380 -12.608 -7.663 1.00 75.75 82 SER A CA 1
ATOM 655 C C . SER A 1 82 ? 6.988 -14.023 -7.237 1.00 75.75 82 SER A C 1
ATOM 657 O O . SER A 1 82 ? 7.027 -14.932 -8.060 1.00 75.75 82 SER A O 1
ATOM 659 N N . GLN A 1 83 ? 6.615 -14.211 -5.970 1.00 74.00 83 GLN A N 1
ATOM 660 C CA . GLN A 1 83 ? 6.225 -15.509 -5.421 1.00 74.00 83 GLN A CA 1
ATOM 661 C C . GLN A 1 83 ? 4.701 -15.653 -5.303 1.00 74.00 83 GLN A C 1
ATOM 663 O O . GLN A 1 83 ? 4.214 -16.721 -4.955 1.00 74.00 83 GLN A O 1
ATOM 668 N N . GLY A 1 84 ? 3.941 -14.583 -5.570 1.00 66.38 84 GLY A N 1
ATOM 669 C CA . GLY A 1 84 ? 2.483 -14.577 -5.450 1.00 66.38 84 GLY A CA 1
ATOM 670 C C . GLY A 1 84 ? 1.964 -14.659 -4.011 1.00 66.38 84 GLY A C 1
ATOM 671 O O . GLY A 1 84 ? 0.772 -14.885 -3.820 1.00 66.38 84 GLY A O 1
ATOM 672 N N . PHE A 1 85 ? 2.820 -14.465 -3.002 1.00 70.56 85 PHE A N 1
ATOM 673 C CA . PHE A 1 85 ? 2.447 -14.580 -1.591 1.00 70.56 85 PHE A CA 1
ATOM 674 C C . PHE A 1 85 ? 2.195 -13.199 -0.962 1.00 70.56 85 PHE A C 1
ATOM 676 O O . PHE A 1 85 ? 3.156 -12.455 -0.719 1.00 70.56 85 PHE A O 1
ATOM 683 N N . PRO A 1 86 ? 0.926 -12.827 -0.690 1.00 72.69 86 PRO A N 1
ATOM 684 C CA . PRO A 1 86 ? 0.615 -11.659 0.125 1.00 72.69 86 PRO A CA 1
ATOM 685 C C . PRO A 1 86 ? 0.888 -11.966 1.600 1.00 72.69 86 PRO A C 1
ATOM 687 O O . PRO A 1 86 ? 0.367 -12.941 2.135 1.00 72.69 86 PRO A O 1
ATOM 690 N N . PHE A 1 87 ? 1.640 -11.100 2.279 1.00 78.38 87 PHE A N 1
ATOM 691 C CA . PHE A 1 87 ? 1.660 -11.088 3.747 1.00 78.38 87 PHE A CA 1
ATOM 692 C C . PHE A 1 87 ? 0.486 -10.293 4.298 1.00 78.38 87 PHE A C 1
ATOM 694 O O . PHE A 1 87 ? -0.130 -10.685 5.283 1.00 78.38 87 PHE A O 1
ATOM 701 N N . VAL A 1 88 ? 0.168 -9.176 3.643 1.00 83.69 88 VAL A N 1
ATOM 702 C CA . VAL A 1 88 ? -0.987 -8.352 3.981 1.00 83.69 88 VAL A CA 1
ATOM 703 C C . VAL A 1 88 ? -1.728 -8.012 2.694 1.00 83.69 88 VAL A C 1
ATOM 705 O O . VAL A 1 88 ? -1.140 -7.528 1.723 1.00 83.69 88 VAL A O 1
ATOM 708 N N . SER A 1 89 ? -3.035 -8.263 2.693 1.00 87.50 89 SER A N 1
ATOM 709 C CA . SER A 1 89 ? -3.953 -7.792 1.662 1.00 87.50 89 SER A CA 1
ATOM 710 C C . SER A 1 89 ? -5.018 -6.931 2.323 1.00 87.50 89 SER A C 1
ATOM 712 O O . SER A 1 89 ? -5.687 -7.377 3.250 1.00 87.50 89 SER A O 1
ATOM 714 N N . ILE A 1 90 ? -5.135 -5.682 1.882 1.00 89.56 90 ILE A N 1
ATOM 715 C CA . ILE A 1 90 ? -6.080 -4.715 2.445 1.00 89.56 90 ILE A CA 1
ATOM 716 C C . ILE A 1 90 ? -7.112 -4.392 1.374 1.00 89.56 90 ILE A C 1
ATOM 718 O O . ILE A 1 90 ? -6.749 -3.841 0.334 1.00 89.56 90 ILE A O 1
ATOM 722 N N . HIS A 1 91 ? -8.390 -4.681 1.610 1.00 90.62 91 HIS A N 1
ATOM 723 C CA . HIS A 1 91 ? -9.446 -4.219 0.714 1.00 90.62 91 HIS A CA 1
ATOM 724 C C . HIS A 1 91 ? -9.705 -2.725 0.908 1.00 90.62 91 HIS A C 1
ATOM 726 O O . HIS A 1 91 ? -9.732 -2.215 2.025 1.00 90.62 91 HIS A O 1
ATOM 732 N N . ALA A 1 92 ? -9.944 -2.008 -0.190 1.00 90.94 92 ALA A N 1
ATOM 733 C CA . ALA A 1 92 ? -10.172 -0.565 -0.166 1.00 90.94 92 ALA A CA 1
ATOM 734 C C . ALA A 1 92 ? -11.396 -0.166 0.679 1.00 90.94 92 ALA A C 1
ATOM 736 O O . ALA A 1 92 ? -11.400 0.917 1.258 1.00 90.94 92 ALA A O 1
ATOM 737 N N . GLY A 1 93 ? -12.414 -1.033 0.752 1.00 89.44 93 GLY A N 1
ATOM 738 C CA . GLY A 1 93 ? -13.610 -0.827 1.576 1.00 89.44 93 GLY A CA 1
ATOM 739 C C . GLY A 1 93 ? -13.355 -0.940 3.081 1.00 89.44 93 GLY A C 1
ATOM 740 O O . GLY A 1 93 ? -14.073 -0.318 3.859 1.00 89.44 93 GLY A O 1
ATOM 741 N N . ASP A 1 94 ? -12.301 -1.652 3.479 1.00 91.00 94 ASP A N 1
ATOM 742 C CA . ASP A 1 94 ? -11.947 -1.854 4.885 1.00 91.00 94 ASP A CA 1
ATOM 743 C C . ASP A 1 94 ? -11.023 -0.749 5.409 1.00 91.00 94 ASP A C 1
ATOM 745 O O . ASP A 1 94 ? -10.806 -0.641 6.614 1.00 91.00 94 ASP A O 1
ATOM 749 N N . ILE A 1 95 ? -10.482 0.106 4.534 1.00 94.12 95 ILE A N 1
ATOM 750 C CA . ILE A 1 95 ? -9.618 1.219 4.937 1.00 94.12 95 ILE A CA 1
ATOM 751 C C . ILE A 1 95 ? -10.460 2.306 5.611 1.00 94.12 95 ILE A C 1
ATOM 753 O O . ILE A 1 95 ? -11.227 3.029 4.971 1.00 94.12 95 ILE A O 1
ATOM 757 N N . ILE A 1 96 ? -10.242 2.487 6.911 1.00 93.50 96 ILE A N 1
ATOM 758 C CA . ILE A 1 96 ? -10.891 3.526 7.713 1.00 93.50 96 ILE A CA 1
ATOM 759 C C . ILE A 1 96 ? -10.155 4.854 7.513 1.00 93.50 96 ILE A C 1
ATOM 761 O O . ILE A 1 96 ? -10.755 5.880 7.163 1.00 93.50 96 ILE A O 1
ATOM 765 N N . LYS A 1 97 ? -8.833 4.834 7.720 1.00 94.94 97 LYS A N 1
ATOM 766 C CA . LYS A 1 97 ? -7.979 6.023 7.700 1.00 94.94 97 LYS A CA 1
ATOM 767 C C . LYS A 1 97 ? -6.555 5.669 7.287 1.00 94.94 97 LYS A C 1
ATOM 769 O O . LYS A 1 97 ? -6.047 4.607 7.625 1.00 94.94 97 LYS A O 1
ATOM 774 N N . VAL A 1 98 ? -5.899 6.597 6.602 1.00 96.88 98 VAL A N 1
ATOM 775 C CA . VAL A 1 98 ? -4.470 6.537 6.289 1.00 96.88 98 VAL A CA 1
ATOM 776 C C . VAL A 1 98 ? -3.789 7.686 7.029 1.00 96.88 98 VAL A C 1
ATOM 778 O O . VAL A 1 98 ? -4.302 8.803 7.059 1.00 96.88 98 VAL A O 1
ATOM 781 N N . HIS A 1 99 ? -2.662 7.410 7.675 1.00 96.88 99 HIS A N 1
ATOM 782 C CA . HIS A 1 99 ? -1.848 8.400 8.364 1.00 96.88 99 HIS A CA 1
ATOM 783 C C . HIS A 1 99 ? -0.430 8.365 7.805 1.00 96.88 99 HIS A C 1
ATOM 785 O O . HIS A 1 99 ? 0.277 7.366 7.928 1.00 96.88 99 HIS A O 1
ATOM 791 N N . TYR A 1 100 ? -0.027 9.465 7.177 1.00 96.62 100 TYR A N 1
ATOM 792 C CA . TYR A 1 100 ? 1.321 9.645 6.658 1.00 96.62 100 TYR A CA 1
ATOM 793 C C . TYR A 1 100 ? 2.213 10.341 7.686 1.00 96.62 100 TYR A C 1
ATOM 795 O O . TYR A 1 100 ? 1.845 11.371 8.252 1.00 96.62 100 TYR A O 1
ATOM 803 N N . GLN A 1 101 ? 3.419 9.811 7.852 1.00 94.69 101 GLN A N 1
ATOM 804 C CA . GLN A 1 101 ? 4.535 10.445 8.538 1.00 94.69 101 GLN A CA 1
ATOM 805 C C . GLN A 1 101 ? 5.771 10.367 7.637 1.00 94.69 101 GLN A C 1
ATOM 807 O O . GLN A 1 101 ? 5.852 9.559 6.714 1.00 94.69 101 GLN A O 1
ATOM 812 N N . ARG A 1 102 ? 6.786 11.185 7.921 1.00 91.81 102 ARG A N 1
ATOM 813 C CA . ARG A 1 102 ? 7.984 11.298 7.071 1.00 91.81 102 ARG A CA 1
ATOM 814 C C . ARG A 1 102 ? 8.686 9.959 6.781 1.00 91.81 102 ARG A C 1
ATOM 816 O O . ARG A 1 102 ? 9.278 9.792 5.718 1.00 91.81 102 ARG A O 1
ATOM 823 N N . HIS A 1 103 ? 8.621 9.020 7.725 1.00 93.88 103 HIS A N 1
ATOM 824 C CA . HIS A 1 103 ? 9.315 7.729 7.663 1.00 93.88 103 HIS A CA 1
ATOM 825 C C . HIS A 1 103 ? 8.378 6.519 7.750 1.00 93.88 103 HIS A C 1
ATOM 827 O O . HIS A 1 103 ? 8.853 5.382 7.800 1.00 93.88 103 HIS A O 1
ATOM 833 N N . SER A 1 104 ? 7.063 6.743 7.776 1.00 95.94 104 SER A N 1
ATOM 834 C CA . SER A 1 104 ? 6.087 5.667 7.910 1.00 95.94 104 SER A CA 1
ATOM 835 C C . SER A 1 104 ? 4.727 6.032 7.320 1.00 95.94 104 SER A C 1
ATOM 837 O O . SER A 1 104 ? 4.349 7.198 7.224 1.00 95.94 104 SER A O 1
ATOM 839 N N . VAL A 1 105 ? 3.963 5.013 6.938 1.00 97.25 105 VAL A N 1
ATOM 840 C CA . VAL A 1 105 ? 2.534 5.143 6.637 1.00 97.25 105 VAL A CA 1
ATOM 841 C C . VAL A 1 105 ? 1.780 4.112 7.453 1.00 97.25 105 VAL A C 1
ATOM 843 O O . VAL A 1 105 ? 2.073 2.925 7.349 1.00 97.25 105 VAL A O 1
ATOM 846 N N . SER A 1 106 ? 0.809 4.557 8.242 1.00 96.62 106 SER A N 1
ATOM 847 C CA . SER A 1 106 ? -0.072 3.687 9.021 1.00 96.62 106 SER A CA 1
ATOM 848 C C . SER A 1 106 ? -1.469 3.693 8.414 1.00 96.62 106 SER A C 1
ATOM 850 O O . SER A 1 106 ? -2.062 4.752 8.211 1.00 96.62 106 SER A O 1
ATOM 852 N N . ILE A 1 107 ? -2.002 2.513 8.121 1.00 96.44 107 ILE A N 1
ATOM 853 C CA . ILE A 1 107 ? -3.349 2.320 7.589 1.00 96.44 107 ILE A CA 1
ATOM 854 C C . ILE A 1 107 ? -4.183 1.661 8.677 1.00 96.44 107 ILE A C 1
ATOM 856 O O . ILE A 1 107 ? -3.875 0.553 9.109 1.00 96.44 107 ILE A O 1
ATOM 860 N N . GLN A 1 108 ? -5.230 2.353 9.114 1.00 95.06 108 GLN A N 1
ATOM 861 C CA . GLN A 1 108 ? -6.245 1.785 9.985 1.00 95.06 108 GLN A CA 1
ATOM 862 C C . GLN A 1 108 ? -7.254 1.026 9.123 1.00 95.06 108 GLN A C 1
ATOM 864 O O . GLN A 1 108 ? -7.864 1.613 8.222 1.00 95.06 108 GLN A O 1
ATOM 869 N N . VAL A 1 109 ? -7.431 -0.260 9.406 1.00 92.19 109 VAL A N 1
ATOM 870 C CA . VAL A 1 109 ? -8.300 -1.169 8.653 1.00 92.19 109 VAL A CA 1
ATOM 871 C C . VAL A 1 109 ? -9.367 -1.761 9.565 1.00 92.19 109 VAL A C 1
ATOM 873 O O . VAL A 1 109 ? -9.125 -1.959 10.755 1.00 92.19 109 VAL A O 1
ATOM 876 N N . LYS A 1 110 ? -10.553 -2.028 9.023 1.00 89.31 110 LYS A N 1
ATOM 877 C CA . LYS A 1 110 ? -11.606 -2.786 9.696 1.00 89.31 110 LYS A CA 1
ATOM 878 C C . LYS A 1 110 ? -11.332 -4.279 9.517 1.00 89.31 110 LYS A C 1
ATOM 880 O O . LYS A 1 110 ? -11.225 -4.753 8.393 1.00 89.31 110 LYS A O 1
ATOM 885 N N . GLU A 1 111 ? -11.232 -5.011 10.614 1.00 81.94 111 GLU A N 1
ATOM 886 C CA . GLU A 1 111 ? -11.105 -6.466 10.600 1.00 81.94 111 GLU A CA 1
ATOM 887 C C . GLU A 1 111 ? -12.485 -7.147 10.550 1.00 81.94 111 GLU A C 1
ATOM 889 O O . GLU A 1 111 ? -13.514 -6.561 10.905 1.00 81.94 111 GLU A O 1
ATOM 894 N N . GLY A 1 112 ? -12.520 -8.421 10.141 1.00 76.00 112 GLY A N 1
ATOM 895 C CA . GLY A 1 112 ? -13.760 -9.206 10.044 1.00 76.00 112 GLY A CA 1
ATOM 896 C C . GLY A 1 112 ? -14.484 -9.425 11.381 1.00 76.00 112 GLY A C 1
ATOM 897 O O . GLY A 1 112 ? -15.686 -9.671 11.397 1.00 76.00 112 GLY A O 1
ATOM 898 N N . ASN A 1 113 ? -13.780 -9.276 12.507 1.00 78.00 113 ASN A N 1
ATOM 899 C CA . ASN A 1 113 ? -14.336 -9.298 13.867 1.00 78.00 113 ASN A CA 1
ATOM 900 C C . ASN A 1 113 ? -14.996 -7.956 14.277 1.00 78.00 113 ASN A C 1
ATOM 902 O O . ASN A 1 113 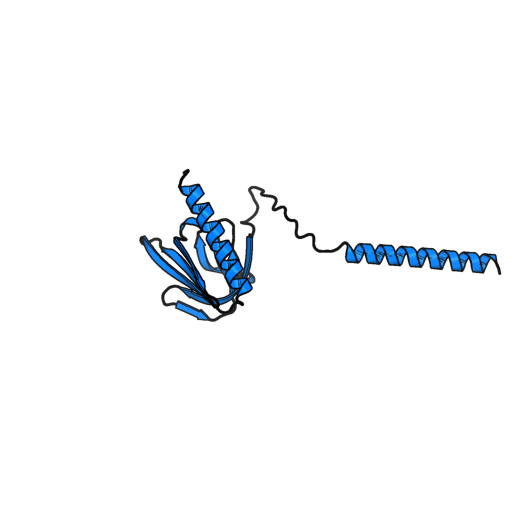? -15.487 -7.833 15.397 1.00 78.00 113 ASN A O 1
ATOM 906 N N . GLY A 1 114 ? -14.985 -6.942 13.401 1.00 74.69 114 GLY A N 1
ATOM 907 C CA . GLY A 1 114 ? -15.502 -5.597 13.667 1.00 74.69 114 GLY A CA 1
ATOM 908 C C . GLY A 1 114 ? -14.542 -4.669 14.421 1.00 74.69 114 GLY A C 1
ATOM 909 O O . GLY A 1 114 ? -14.862 -3.492 14.583 1.00 74.69 114 GLY A O 1
ATOM 910 N N . GLN A 1 115 ? -13.377 -5.159 14.851 1.00 84.00 115 GLN A N 1
ATOM 911 C CA . GLN A 1 115 ? -12.320 -4.353 15.460 1.00 84.00 115 GLN A CA 1
ATOM 912 C C . GLN A 1 115 ? -11.516 -3.610 14.388 1.00 84.00 115 GLN A C 1
ATOM 914 O O . GLN A 1 115 ? -11.620 -3.890 13.192 1.00 84.00 115 GLN A O 1
ATOM 919 N N . SER A 1 116 ? -10.727 -2.623 14.812 1.00 87.94 116 SER A N 1
ATOM 920 C CA . SER A 1 116 ? -9.799 -1.932 13.919 1.00 87.94 116 SER A CA 1
ATOM 921 C C . SER A 1 116 ? -8.368 -2.375 14.179 1.00 87.94 116 SER A C 1
ATOM 923 O O . SER A 1 116 ? -7.923 -2.312 15.324 1.00 87.94 116 SER A O 1
ATOM 925 N N . ALA A 1 117 ? -7.644 -2.703 13.118 1.00 88.94 117 ALA A N 1
ATOM 926 C CA . ALA A 1 117 ? -6.219 -2.998 13.153 1.00 88.94 117 ALA A CA 1
ATOM 927 C C . ALA A 1 117 ? -5.406 -1.904 12.470 1.00 88.94 117 ALA A C 1
ATOM 929 O O . ALA A 1 117 ? -5.933 -1.080 11.714 1.00 88.94 117 ALA A O 1
ATOM 930 N N . TYR A 1 118 ? -4.102 -1.910 12.735 1.00 92.06 118 TYR A N 1
ATOM 931 C CA . TYR A 1 118 ? -3.159 -1.006 12.095 1.00 92.06 118 TYR A CA 1
ATOM 932 C C . TYR A 1 118 ? -2.119 -1.790 11.306 1.00 92.06 118 TYR A C 1
ATOM 934 O O . TYR A 1 118 ? -1.426 -2.656 11.839 1.00 92.06 118 TYR A O 1
ATOM 942 N N . VAL A 1 119 ? -1.967 -1.412 10.038 1.00 93.12 119 VAL A N 1
ATOM 943 C CA . VAL A 1 119 ? -0.863 -1.839 9.181 1.00 93.12 119 VAL A CA 1
ATOM 944 C C . VAL A 1 119 ? 0.081 -0.655 9.018 1.00 93.12 119 VAL A C 1
ATOM 946 O O . VAL A 1 119 ? -0.255 0.326 8.356 1.00 93.12 119 VAL A O 1
ATOM 949 N N . THR A 1 120 ? 1.254 -0.718 9.643 1.00 95.00 120 THR A N 1
ATOM 950 C CA . THR A 1 120 ? 2.281 0.327 9.554 1.00 95.00 120 THR A CA 1
ATOM 951 C C . THR A 1 120 ? 3.416 -0.112 8.650 1.00 95.00 120 THR A C 1
ATOM 953 O O . THR A 1 120 ? 3.968 -1.191 8.797 1.00 95.00 120 THR A O 1
ATOM 956 N N . ILE A 1 121 ? 3.791 0.753 7.722 1.00 94.69 121 ILE A N 1
ATOM 957 C CA . ILE A 1 121 ? 4.751 0.480 6.660 1.00 94.69 121 ILE A CA 1
ATOM 958 C C . ILE A 1 121 ? 5.916 1.455 6.796 1.00 94.69 121 ILE A C 1
ATOM 960 O O . ILE A 1 121 ? 5.688 2.660 6.928 1.00 94.69 121 ILE A O 1
ATOM 964 N N . LYS A 1 122 ? 7.156 0.958 6.743 1.00 94.12 122 LYS A N 1
ATOM 965 C CA . LYS A 1 122 ? 8.383 1.759 6.872 1.00 94.12 122 LYS A CA 1
ATOM 966 C C . LYS A 1 122 ? 9.492 1.306 5.916 1.00 94.12 122 LYS A C 1
ATOM 968 O O . LYS A 1 122 ? 9.385 0.323 5.180 1.00 94.12 122 LYS A O 1
ATOM 973 N N . GLY A 1 123 ? 10.595 2.054 5.930 1.00 87.81 123 GLY A N 1
ATOM 974 C CA . GLY A 1 123 ? 11.835 1.689 5.239 1.00 87.81 123 GLY A CA 1
ATOM 975 C C . GLY A 1 123 ? 11.890 2.058 3.755 1.00 87.81 123 GLY A C 1
ATOM 976 O O . GLY A 1 123 ? 12.880 1.758 3.090 1.00 87.81 123 GLY A O 1
ATOM 977 N N . ALA A 1 124 ? 10.863 2.743 3.251 1.00 90.12 124 ALA A N 1
ATOM 978 C CA . ALA A 1 124 ? 10.896 3.433 1.969 1.00 90.12 124 ALA A CA 1
ATOM 979 C C . ALA A 1 124 ? 11.274 4.913 2.151 1.00 90.12 124 ALA A C 1
ATOM 981 O O . ALA A 1 124 ? 11.152 5.476 3.239 1.00 90.12 124 ALA A O 1
ATOM 982 N N . GLY A 1 125 ? 11.740 5.556 1.077 1.00 90.88 125 GLY A N 1
ATOM 983 C CA . GLY A 1 125 ? 12.010 6.994 1.091 1.00 90.88 125 GLY A CA 1
ATOM 984 C C . GLY A 1 125 ? 10.736 7.829 1.272 1.00 90.88 125 GLY A C 1
ATOM 985 O O . GLY A 1 125 ? 9.634 7.380 0.955 1.00 90.88 125 GLY A O 1
ATOM 986 N N . GLU A 1 126 ? 10.902 9.080 1.702 1.00 93.19 126 GLU A N 1
ATOM 987 C CA . GLU A 1 126 ? 9.803 10.022 1.972 1.00 93.19 126 GLU A CA 1
ATOM 988 C C . GLU A 1 126 ? 8.843 10.175 0.774 1.00 93.19 126 GLU A C 1
ATOM 990 O O . GLU A 1 126 ? 7.629 10.030 0.905 1.00 93.19 126 GLU A O 1
ATOM 995 N N . LYS A 1 127 ? 9.389 10.390 -0.433 1.00 93.69 127 LYS A N 1
ATOM 996 C CA . LYS A 1 127 ? 8.592 10.547 -1.662 1.00 93.69 127 LYS A CA 1
ATOM 997 C C . LYS A 1 127 ? 7.753 9.292 -1.988 1.00 93.69 127 LYS A C 1
ATOM 999 O O . LYS A 1 127 ? 6.549 9.453 -2.195 1.00 93.69 127 LYS A O 1
ATOM 1004 N N . PRO A 1 128 ? 8.326 8.069 -2.034 1.00 93.00 128 PRO A N 1
ATOM 1005 C CA . PRO A 1 128 ? 7.547 6.839 -2.182 1.00 93.00 128 PRO A CA 1
ATOM 1006 C C . PRO A 1 128 ? 6.449 6.659 -1.130 1.00 93.00 128 PRO A C 1
ATOM 1008 O O . PRO A 1 128 ? 5.328 6.315 -1.493 1.00 93.00 128 PRO A O 1
ATOM 1011 N N . LEU A 1 129 ? 6.739 6.930 0.148 1.00 94.38 129 LEU A N 1
ATOM 1012 C CA . LEU A 1 129 ? 5.755 6.805 1.229 1.00 94.38 129 LEU A CA 1
ATOM 1013 C C . LEU A 1 129 ? 4.596 7.791 1.064 1.00 94.38 129 LEU A C 1
ATOM 1015 O O . LEU A 1 129 ? 3.436 7.413 1.208 1.00 94.38 129 LEU A O 1
ATOM 1019 N N . LEU A 1 130 ? 4.888 9.038 0.689 1.00 95.69 130 LEU A N 1
ATOM 1020 C CA . LEU A 1 130 ? 3.858 10.040 0.428 1.00 95.69 130 LEU A CA 1
ATOM 1021 C C . LEU A 1 130 ? 2.978 9.651 -0.767 1.00 95.69 130 LEU A C 1
ATOM 1023 O O . LEU A 1 130 ? 1.757 9.809 -0.724 1.00 95.69 130 LEU A O 1
ATOM 1027 N N . GLN A 1 131 ? 3.583 9.144 -1.845 1.00 95.75 131 GLN A N 1
ATOM 1028 C CA . GLN A 1 131 ? 2.831 8.656 -3.001 1.00 95.75 131 GLN A CA 1
ATOM 1029 C C . GLN A 1 131 ? 1.943 7.472 -2.626 1.00 95.75 131 GLN A C 1
ATOM 1031 O O . GLN A 1 131 ? 0.768 7.464 -2.988 1.00 95.75 131 GLN A O 1
ATOM 1036 N N . PHE A 1 132 ? 2.480 6.517 -1.871 1.00 95.75 132 PHE A N 1
ATOM 1037 C CA . PHE A 1 132 ? 1.725 5.382 -1.364 1.00 95.75 132 PHE A CA 1
ATOM 1038 C C . PHE A 1 132 ? 0.521 5.832 -0.528 1.00 95.75 132 PHE A C 1
ATOM 1040 O O . PHE A 1 132 ? -0.603 5.435 -0.833 1.00 95.75 132 PHE A O 1
ATOM 1047 N N . ALA A 1 133 ? 0.726 6.725 0.447 1.00 96.62 133 ALA A N 1
ATOM 1048 C CA . ALA A 1 133 ? -0.348 7.248 1.290 1.00 96.62 133 ALA A CA 1
ATOM 1049 C C . ALA A 1 133 ? -1.468 7.891 0.457 1.00 96.62 133 ALA A C 1
ATOM 1051 O O . ALA A 1 133 ? -2.635 7.539 0.614 1.00 96.62 133 ALA A O 1
ATOM 1052 N N . ARG A 1 134 ? -1.114 8.747 -0.511 1.00 96.75 134 ARG A N 1
ATOM 1053 C CA . ARG A 1 134 ? -2.088 9.381 -1.419 1.00 96.75 134 ARG A CA 1
ATOM 1054 C C . ARG A 1 134 ? -2.878 8.362 -2.239 1.00 96.75 134 ARG A C 1
ATOM 1056 O O . ARG A 1 134 ? -4.063 8.560 -2.492 1.00 96.75 134 ARG A O 1
ATOM 1063 N N . LYS A 1 135 ? -2.233 7.284 -2.690 1.00 95.62 135 LYS A N 1
ATOM 1064 C CA . LYS A 1 135 ? -2.892 6.233 -3.478 1.00 95.62 135 LYS A CA 1
ATOM 1065 C C . LYS A 1 135 ? -3.801 5.363 -2.614 1.00 95.62 135 LYS A C 1
ATOM 1067 O O . LYS A 1 135 ? -4.909 5.067 -3.051 1.00 95.62 135 LYS A O 1
ATOM 1072 N N . ALA A 1 136 ? -3.388 5.036 -1.391 1.00 95.12 136 ALA A N 1
ATOM 1073 C CA . ALA A 1 136 ? -4.223 4.347 -0.410 1.00 95.12 136 ALA A CA 1
ATOM 1074 C C . ALA A 1 136 ? -5.466 5.181 -0.032 1.00 95.12 136 ALA A C 1
ATOM 1076 O O . ALA A 1 136 ? -6.587 4.675 -0.050 1.00 95.12 136 ALA A O 1
ATOM 1077 N N . GLU A 1 137 ? -5.300 6.483 0.223 1.00 96.00 137 GLU A N 1
ATOM 1078 C CA . GLU A 1 137 ? -6.420 7.400 0.485 1.00 96.00 137 GLU A CA 1
ATOM 1079 C C . GLU A 1 137 ? -7.369 7.511 -0.706 1.00 96.00 137 GLU A C 1
ATOM 1081 O O . GLU A 1 137 ? -8.591 7.501 -0.538 1.00 96.00 137 GLU A O 1
ATOM 1086 N N . PHE A 1 138 ? -6.817 7.591 -1.919 1.00 94.62 138 PHE A N 1
ATOM 1087 C CA . PHE A 1 138 ? -7.604 7.663 -3.142 1.00 94.62 138 PHE A CA 1
ATOM 1088 C C . PHE A 1 138 ? -8.543 6.459 -3.272 1.00 94.62 138 PHE A C 1
ATOM 1090 O O . PHE A 1 138 ? -9.753 6.650 -3.425 1.00 94.62 138 PHE A O 1
ATOM 1097 N N . ILE A 1 139 ? -8.025 5.233 -3.147 1.00 92.75 139 ILE A N 1
ATOM 1098 C CA . 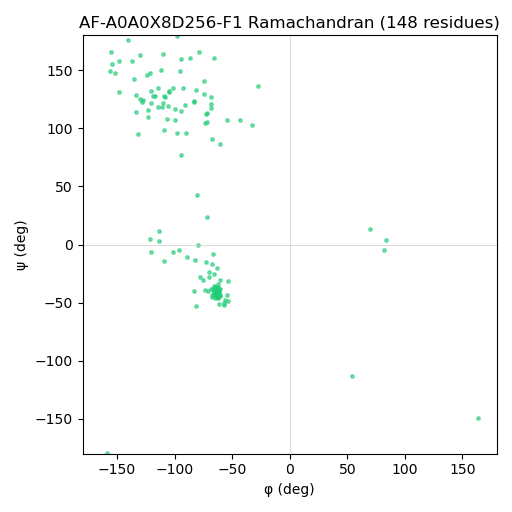ILE A 1 139 ? -8.853 4.024 -3.278 1.00 92.75 139 ILE A CA 1
ATOM 1099 C C . ILE A 1 139 ? -9.874 3.903 -2.141 1.00 92.75 139 ILE A C 1
ATOM 1101 O O . ILE A 1 139 ? -11.028 3.572 -2.407 1.00 92.75 139 ILE A O 1
ATOM 1105 N N . ALA A 1 140 ? -9.505 4.274 -0.910 1.00 93.69 140 ALA A N 1
ATOM 1106 C CA . ALA A 1 140 ? -10.413 4.271 0.236 1.00 93.69 140 ALA A CA 1
ATOM 1107 C C . ALA A 1 140 ? -11.564 5.272 0.043 1.00 93.69 140 ALA A C 1
ATOM 1109 O O . ALA A 1 140 ? -12.735 4.967 0.270 1.00 93.69 140 ALA A O 1
ATOM 1110 N N . SER A 1 141 ? -11.254 6.479 -0.441 1.00 92.94 141 SER A N 1
ATOM 1111 C CA . SER A 1 141 ? -12.261 7.505 -0.727 1.00 92.94 141 SER A CA 1
ATOM 1112 C C . SER A 1 141 ? -13.234 7.069 -1.824 1.00 92.94 141 SER A C 1
ATOM 1114 O O . SER A 1 141 ? -14.439 7.298 -1.706 1.00 92.94 141 SER A O 1
ATOM 1116 N N . ARG A 1 142 ? -12.727 6.397 -2.865 1.00 90.88 142 ARG A N 1
ATOM 1117 C CA . ARG A 1 142 ? -13.535 5.872 -3.965 1.00 90.88 142 ARG A CA 1
ATOM 1118 C C . ARG A 1 142 ? -14.445 4.741 -3.495 1.00 90.88 142 ARG A C 1
ATOM 1120 O O . ARG A 1 142 ? -15.623 4.756 -3.838 1.00 90.88 142 ARG A O 1
ATOM 1127 N N . ALA A 1 143 ? -13.924 3.805 -2.702 1.00 88.81 143 ALA A N 1
ATOM 1128 C CA . ALA A 1 143 ? -14.701 2.698 -2.151 1.00 88.81 143 ALA A CA 1
ATOM 1129 C C . ALA A 1 143 ? -15.851 3.200 -1.265 1.00 88.81 143 ALA A C 1
ATOM 1131 O O . ALA A 1 143 ? -16.989 2.778 -1.453 1.00 88.81 143 ALA A O 1
ATOM 1132 N N . ARG A 1 144 ? -15.594 4.183 -0.386 1.00 89.69 144 ARG A N 1
ATOM 1133 C CA . ARG A 1 144 ? -16.646 4.815 0.432 1.00 89.69 144 ARG A CA 1
ATOM 1134 C C . ARG A 1 144 ? -17.725 5.486 -0.408 1.00 89.69 144 ARG A C 1
ATOM 1136 O O . ARG A 1 144 ? -18.900 5.327 -0.113 1.00 89.69 144 ARG A O 1
ATOM 1143 N N . LYS A 1 145 ? -17.343 6.214 -1.463 1.00 86.94 145 LYS A N 1
ATOM 1144 C CA . LYS A 1 145 ? -18.321 6.815 -2.382 1.00 86.94 145 LYS A CA 1
ATOM 1145 C C . LYS A 1 145 ? -19.165 5.750 -3.075 1.00 86.94 145 LYS A C 1
ATOM 1147 O O . LYS A 1 145 ? -20.370 5.915 -3.137 1.00 86.94 145 LYS A O 1
ATOM 1152 N N . ALA A 1 146 ? -18.560 4.665 -3.554 1.00 82.00 146 ALA A N 1
ATOM 1153 C CA . ALA A 1 146 ? -19.296 3.581 -4.202 1.00 82.00 146 ALA A CA 1
ATOM 1154 C C . ALA A 1 146 ? -20.291 2.893 -3.247 1.00 82.00 146 ALA A C 1
ATOM 1156 O O . ALA A 1 146 ? -21.420 2.643 -3.648 1.00 82.00 146 ALA A O 1
ATOM 1157 N N . GLY A 1 147 ? -19.898 2.660 -1.989 1.00 65.62 147 GLY A N 1
ATOM 1158 C CA . GLY A 1 147 ? -20.762 2.063 -0.961 1.00 65.62 147 GLY A CA 1
ATOM 1159 C C . GLY A 1 147 ? -21.862 2.986 -0.417 1.00 65.62 147 GLY A C 1
ATOM 1160 O O . GLY A 1 147 ? -22.792 2.517 0.223 1.00 65.62 147 GLY A O 1
ATOM 1161 N N . LEU A 1 148 ? -21.774 4.300 -0.654 1.00 54.22 148 LEU A N 1
ATOM 1162 C CA . LEU A 1 148 ? -22.836 5.261 -0.319 1.00 54.22 148 LEU A CA 1
ATOM 1163 C C . LEU A 1 148 ? -23.946 5.322 -1.380 1.00 54.22 148 LEU A C 1
ATOM 1165 O O . LEU A 1 148 ? -24.992 5.911 -1.125 1.00 54.22 148 LEU A O 1
ATOM 1169 N N . PHE A 1 149 ? -23.715 4.745 -2.562 1.00 42.69 149 PHE A N 1
ATOM 1170 C CA . PHE A 1 149 ? -24.684 4.670 -3.662 1.00 42.69 149 PHE A CA 1
ATOM 1171 C C . PHE A 1 149 ? -25.130 3.228 -3.956 1.00 42.69 149 PHE A C 1
ATOM 1173 O O . PHE A 1 149 ? -25.742 2.990 -4.997 1.00 42.69 149 PHE A O 1
ATOM 1180 N N . SER A 1 150 ? -24.796 2.280 -3.074 1.00 40.94 150 SER A N 1
ATOM 1181 C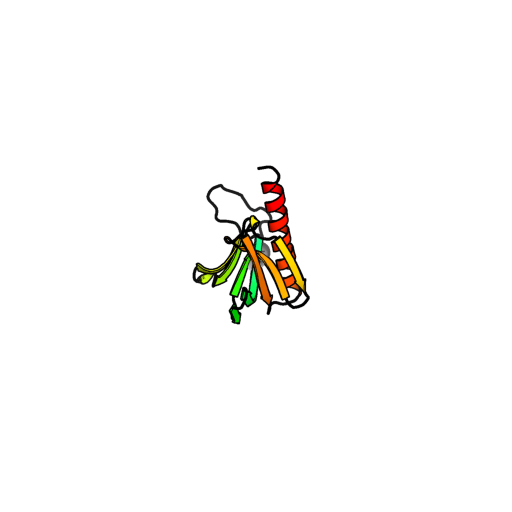 CA . SER A 1 150 ? -25.176 0.864 -3.160 1.00 40.94 150 SER A CA 1
ATOM 1182 C C . SER A 1 150 ? -26.273 0.508 -2.174 1.00 40.94 150 SER A C 1
ATOM 1184 O O . SER A 1 150 ? -26.111 0.908 -0.999 1.00 40.94 150 SER A O 1
#

Sequence (150 aa):
MKEILFYISAAMSISFLLFILAFYALIGKKENKSDLAVIGPEYFDVPIWRGKVKEVIHNDNVHATEMDIIVYSKSIFIGFASQGFPFVSIHAGDIIKVHYQRHSVSIQVKEGNGQSAYVTIKGAGEKPLLQFARKAEFIASRARKAGLFS

Foldseek 3Di:
DVVVVVVVVVVVVVVVVVVVVVVCVVVVPPPCPPPDDDDDPPDDQDFPDKDWFQWKDKAPDIHGHIWIWTQGLFWIFTGHVVVVDGPDIAGLCQFPDWDDDQFKIWTWGQDPVRDIIIIITGHDGRVSRVVVSVSSVVSNVVSVVVVVVD

Nearest PDB structures (foldseek):
  1x11-assembly1_A  TM=6.952E-01  e=4.285E-04  Homo sapiens
  1aqc-assembly2_A  TM=7.260E-01  e=8.808E-04  Homo sapiens
  3sv1-assembly2_B  TM=6.659E-01  e=1.450E-03  Rattus norvegicus
  1aqc-assembly2_B-2  TM=7.074E-01  e=2.023E-03  Homo sapiens
  5ejs-assembly1_A  TM=6.730E-01  e=5.190E-03  Dictyostelium discoideum

pLDDT: mean 81.28, std 16.92, range [35.94, 97.25]

Solvent-accessible surface area (backbone atoms only — not comparable to full-atom values): 8455 Å² total; per-residue (Å²): 110,72,66,58,54,48,53,52,53,51,52,53,52,51,52,52,51,51,50,54,53,51,52,50,57,59,65,65,62,56,82,76,76,65,93,64,85,82,86,55,99,82,63,71,76,62,70,78,44,76,50,62,32,31,30,43,31,51,76,91,47,75,46,80,48,86,27,37,38,36,33,33,70,59,34,36,43,32,24,44,73,92,76,71,48,67,78,42,75,44,50,19,75,35,44,76,48,74,46,79,51,76,62,36,36,37,34,34,30,56,44,97,87,74,48,76,46,46,43,36,39,27,72,39,56,49,69,60,46,53,53,49,46,53,53,55,47,48,30,21,54,51,36,51,56,54,60,72,76,104